Protein AF-A0A2T9YD23-F1 (afdb_monomer_lite)

Secondary structure (DSSP, 8-state):
-EEEEEEEEEETTEEEEEEEEEEEPP--SSS--HHHHHHHHHHHHHHHHHHHHHHHHHHHHHTSGGGGS-S-----PPP---PPPP----------------------

Structure (mmCIF, N/CA/C/O backbone):
data_AF-A0A2T9YD23-F1
#
_entry.id   AF-A0A2T9YD23-F1
#
loop_
_atom_site.group_PDB
_atom_site.id
_atom_site.type_symbol
_atom_site.label_atom_id
_atom_site.label_alt_id
_atom_site.label_comp_id
_atom_site.label_asym_id
_atom_site.label_entity_id
_atom_site.label_seq_id
_atom_site.pdbx_PDB_ins_code
_atom_site.Cartn_x
_atom_site.Cartn_y
_atom_site.Cartn_z
_atom_site.occupancy
_atom_site.B_iso_or_equiv
_atom_site.auth_seq_id
_atom_site.auth_comp_id
_atom_site.auth_asym_id
_atom_site.auth_atom_id
_atom_site.pdbx_PDB_model_num
ATOM 1 N N . MET A 1 1 ? 7.673 -3.404 -19.115 1.00 64.62 1 MET A N 1
ATOM 2 C CA . MET A 1 1 ? 7.040 -4.494 -18.340 1.00 64.62 1 MET A CA 1
ATOM 3 C C . MET A 1 1 ? 6.372 -3.843 -17.147 1.00 64.62 1 MET A C 1
ATOM 5 O O . MET A 1 1 ? 7.022 -3.013 -16.523 1.00 64.62 1 MET A O 1
ATOM 9 N N . ILE A 1 2 ? 5.100 -4.146 -16.896 1.00 73.44 2 ILE A N 1
ATOM 10 C CA . ILE A 1 2 ? 4.360 -3.630 -15.737 1.00 73.44 2 ILE A CA 1
ATOM 11 C C . ILE A 1 2 ? 4.331 -4.746 -14.699 1.00 73.44 2 ILE A C 1
ATOM 13 O O . ILE A 1 2 ? 4.035 -5.891 -15.046 1.00 73.44 2 ILE A O 1
ATOM 17 N N . SER A 1 3 ? 4.672 -4.414 -13.459 1.00 81.25 3 SER A N 1
ATOM 18 C CA . SER A 1 3 ? 4.517 -5.318 -12.320 1.00 81.25 3 SER A CA 1
ATOM 19 C C . SER A 1 3 ? 3.361 -4.829 -11.464 1.00 81.25 3 SER A C 1
ATOM 21 O O . SER A 1 3 ? 3.252 -3.631 -11.217 1.00 81.25 3 SER A O 1
ATOM 23 N N . GLU A 1 4 ? 2.521 -5.738 -10.987 1.00 88.00 4 GLU A N 1
ATOM 24 C CA . GLU A 1 4 ? 1.346 -5.391 -10.190 1.00 88.00 4 GLU A CA 1
ATOM 25 C C . GLU A 1 4 ? 1.354 -6.145 -8.867 1.00 88.00 4 GLU A C 1
ATOM 27 O O . GLU A 1 4 ? 1.713 -7.322 -8.799 1.00 88.00 4 GLU A O 1
ATOM 32 N N . ILE A 1 5 ? 0.947 -5.452 -7.811 1.00 88.88 5 ILE A N 1
ATOM 33 C CA . ILE A 1 5 ? 0.734 -6.016 -6.483 1.00 88.88 5 ILE A CA 1
ATOM 34 C C . ILE A 1 5 ? -0.711 -5.734 -6.117 1.00 88.88 5 ILE A C 1
ATOM 36 O O . ILE A 1 5 ? -1.132 -4.582 -6.090 1.00 88.88 5 ILE A O 1
ATOM 40 N N . ARG A 1 6 ? -1.478 -6.776 -5.813 1.00 92.75 6 ARG A N 1
ATOM 41 C CA . ARG A 1 6 ? -2.837 -6.625 -5.297 1.00 92.75 6 ARG A CA 1
ATOM 42 C C . ARG A 1 6 ? -2.829 -6.838 -3.792 1.00 92.75 6 ARG A C 1
ATOM 44 O O . ARG A 1 6 ? -2.350 -7.869 -3.325 1.00 92.75 6 ARG A O 1
ATOM 51 N N . ALA A 1 7 ? -3.365 -5.877 -3.054 1.00 92.81 7 ALA A N 1
ATOM 52 C CA . ALA A 1 7 ? -3.567 -5.989 -1.620 1.00 92.81 7 ALA A CA 1
ATOM 53 C C . ALA A 1 7 ? -5.067 -6.028 -1.326 1.00 92.81 7 ALA A C 1
ATOM 55 O O . ALA A 1 7 ? -5.804 -5.107 -1.678 1.00 92.81 7 ALA A O 1
ATOM 56 N N . THR A 1 8 ? -5.498 -7.106 -0.675 1.00 93.31 8 THR A N 1
ATOM 57 C CA . THR A 1 8 ? -6.884 -7.333 -0.262 1.00 93.31 8 THR A CA 1
ATOM 58 C C . THR A 1 8 ? -6.941 -7.564 1.240 1.00 93.31 8 THR A C 1
ATOM 60 O O . THR A 1 8 ? -6.224 -8.423 1.757 1.00 93.31 8 THR A O 1
ATOM 63 N N . LEU A 1 9 ? -7.812 -6.841 1.939 1.00 90.88 9 LEU A N 1
ATOM 64 C CA . LEU A 1 9 ? -8.111 -7.068 3.350 1.00 90.88 9 LEU A CA 1
ATOM 65 C C . LEU A 1 9 ? -9.542 -7.583 3.476 1.00 90.88 9 LEU A C 1
ATOM 67 O O . LEU A 1 9 ? -10.488 -6.954 2.998 1.00 90.88 9 LEU A O 1
ATOM 71 N N . HIS A 1 10 ? -9.683 -8.720 4.148 1.00 91.81 10 HIS A N 1
ATOM 72 C CA . HIS A 1 10 ? -10.966 -9.348 4.424 1.00 91.81 10 HIS A CA 1
ATOM 73 C C . HIS A 1 10 ? -11.296 -9.222 5.909 1.00 91.81 10 HIS A C 1
ATOM 75 O O . HIS A 1 10 ? -10.441 -9.454 6.766 1.00 91.81 10 HIS A O 1
ATOM 81 N N . HIS A 1 11 ? -12.548 -8.895 6.207 1.00 86.69 11 HIS A N 1
ATOM 82 C CA . HIS A 1 11 ? -13.129 -9.044 7.532 1.00 86.69 11 HIS A CA 1
ATOM 83 C C . HIS A 1 11 ? -14.330 -9.981 7.420 1.00 86.69 11 HIS A C 1
ATOM 85 O O . HIS A 1 11 ? -15.343 -9.628 6.814 1.00 86.69 11 HIS A O 1
ATOM 91 N N . GLN A 1 12 ? -14.197 -11.176 8.004 1.00 88.94 12 GLN A N 1
ATOM 92 C CA . GLN A 1 12 ? -15.129 -12.286 7.778 1.00 88.94 12 GLN A CA 1
ATOM 93 C C . GLN A 1 12 ? -15.240 -12.560 6.265 1.00 88.94 12 GLN A C 1
ATOM 95 O O . GLN A 1 12 ? -14.215 -12.686 5.596 1.00 88.94 12 GLN A O 1
ATOM 100 N N . ASP A 1 13 ? -16.457 -12.581 5.724 1.00 92.06 13 ASP A N 1
ATOM 101 C CA . ASP A 1 13 ? -16.727 -12.804 4.301 1.00 92.06 13 ASP A CA 1
ATOM 102 C C . ASP A 1 13 ? -16.748 -11.506 3.467 1.00 92.06 13 ASP A C 1
ATOM 104 O O . ASP A 1 1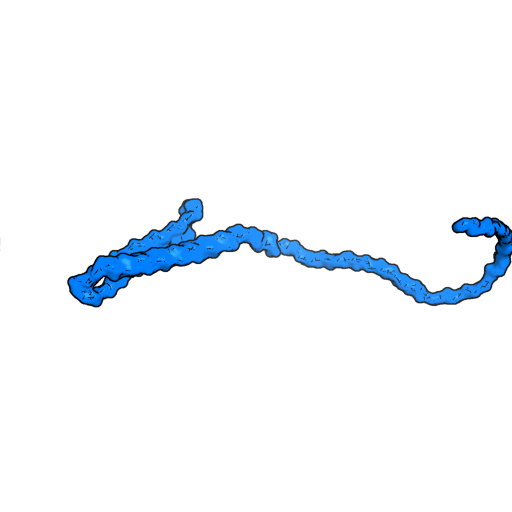3 ? -16.992 -11.545 2.262 1.00 92.06 13 ASP A O 1
ATOM 108 N N . ASN A 1 14 ? -16.477 -10.346 4.081 1.00 90.38 14 ASN A N 1
ATOM 109 C CA . ASN A 1 14 ? -16.516 -9.047 3.408 1.00 90.38 14 ASN A CA 1
ATOM 110 C C . ASN A 1 14 ? -15.112 -8.534 3.071 1.00 90.38 14 ASN A C 1
ATOM 112 O O . ASN A 1 14 ? -14.206 -8.542 3.908 1.00 90.38 14 ASN A O 1
ATOM 116 N N . ILE A 1 15 ? -14.948 -8.016 1.855 1.00 92.50 15 ILE A N 1
ATOM 117 C CA . ILE A 1 15 ? -13.746 -7.287 1.443 1.00 92.50 15 ILE A CA 1
ATOM 118 C C . ILE A 1 15 ? -13.864 -5.853 1.959 1.00 92.50 15 ILE A C 1
ATOM 120 O O . ILE A 1 15 ? -14.777 -5.126 1.572 1.00 92.50 15 ILE A O 1
ATOM 124 N N . ILE A 1 16 ? -12.939 -5.446 2.827 1.00 91.50 16 ILE A N 1
ATOM 125 C CA . ILE A 1 16 ? -12.889 -4.089 3.399 1.00 91.50 16 ILE A CA 1
ATOM 126 C C . ILE A 1 16 ? -11.780 -3.226 2.784 1.00 91.50 16 ILE A C 1
ATOM 128 O O . ILE A 1 16 ? -11.767 -2.012 2.966 1.00 91.50 16 ILE A O 1
ATOM 132 N N . PHE A 1 17 ? -10.869 -3.842 2.027 1.00 93.19 17 PHE A N 1
ATOM 133 C CA . PHE A 1 17 ? -9.846 -3.173 1.228 1.00 93.19 17 PHE A CA 1
ATOM 134 C C . PHE A 1 17 ? -9.531 -4.036 0.012 1.00 93.19 17 PHE A C 1
ATOM 136 O O . PHE A 1 17 ? -9.300 -5.233 0.164 1.00 93.19 17 PHE A O 1
ATOM 143 N N . ASP A 1 18 ? -9.496 -3.445 -1.175 1.00 94.94 18 ASP A N 1
ATOM 144 C CA . ASP A 1 18 ? -9.005 -4.089 -2.393 1.00 94.94 18 ASP A CA 1
ATOM 145 C C . ASP A 1 18 ? -8.392 -3.017 -3.281 1.00 94.94 18 ASP A C 1
ATOM 147 O O . ASP A 1 18 ? -9.083 -2.104 -3.741 1.00 94.94 18 ASP A O 1
ATOM 151 N N . LYS A 1 19 ? -7.075 -3.086 -3.464 1.00 94.50 19 LYS A N 1
ATOM 152 C CA . LYS A 1 19 ? -6.344 -2.113 -4.268 1.00 94.50 19 LYS A CA 1
ATOM 153 C C . LYS A 1 19 ? -5.209 -2.782 -5.029 1.00 94.50 19 LYS A C 1
ATOM 155 O O . LYS A 1 19 ? -4.507 -3.649 -4.505 1.00 94.50 19 LYS A O 1
ATOM 160 N N . VAL A 1 20 ? -5.029 -2.351 -6.273 1.00 93.81 20 VAL A N 1
ATOM 161 C CA . VAL A 1 20 ? -3.911 -2.746 -7.132 1.00 93.81 20 VAL A CA 1
ATOM 162 C C . VAL A 1 20 ? -2.882 -1.622 -7.149 1.00 93.81 20 VAL A C 1
ATOM 164 O O . VAL A 1 20 ? -3.216 -0.458 -7.367 1.00 93.81 20 VAL A O 1
ATOM 167 N N . PHE A 1 21 ? -1.630 -1.991 -6.912 1.00 90.25 21 PHE A N 1
ATOM 168 C CA . PHE A 1 21 ? -0.458 -1.133 -6.940 1.00 90.25 21 PHE A CA 1
ATOM 169 C C . PHE A 1 21 ? 0.371 -1.532 -8.150 1.00 90.25 21 PHE A C 1
ATOM 171 O O . PHE A 1 21 ? 1.009 -2.589 -8.165 1.00 90.25 21 PHE A O 1
ATOM 178 N N . SER A 1 22 ? 0.322 -0.698 -9.181 1.00 88.12 22 SER A N 1
ATOM 179 C CA . SER A 1 22 ? 1.060 -0.923 -10.416 1.00 88.12 22 SER A CA 1
ATOM 180 C C . SER A 1 22 ? 2.395 -0.194 -10.357 1.00 88.12 22 SER A C 1
ATOM 182 O O . SER A 1 22 ? 2.493 0.959 -9.940 1.00 88.12 22 SER A O 1
ATOM 184 N N . SER A 1 23 ? 3.433 -0.891 -10.785 1.00 84.44 23 SER A N 1
ATOM 185 C CA . SER A 1 23 ? 4.785 -0.384 -10.893 1.00 84.44 23 SER A CA 1
ATOM 186 C C . SER A 1 23 ? 5.182 -0.359 -12.358 1.00 84.44 23 SER A C 1
ATOM 188 O O . SER A 1 23 ? 5.257 -1.403 -13.016 1.00 84.44 23 SER A O 1
ATOM 190 N N . GLU A 1 24 ? 5.429 0.842 -12.870 1.00 79.81 24 GLU A N 1
ATOM 191 C CA . GLU A 1 24 ? 5.915 1.036 -14.226 1.00 79.81 24 GLU A CA 1
ATOM 192 C C . GLU A 1 24 ? 7.405 1.363 -14.181 1.00 79.81 24 GLU A C 1
ATOM 194 O O . GLU A 1 24 ? 7.832 2.374 -13.621 1.00 79.81 24 GLU A O 1
ATOM 199 N N . THR A 1 25 ? 8.229 0.493 -14.762 1.00 69.94 25 THR A N 1
ATOM 200 C CA . THR A 1 25 ? 9.626 0.847 -15.009 1.00 69.94 25 THR A CA 1
ATOM 201 C C . THR A 1 25 ? 9.700 1.747 -16.234 1.00 69.94 25 THR A C 1
ATOM 203 O O . THR A 1 25 ? 9.287 1.295 -17.311 1.00 69.94 25 THR A O 1
ATOM 206 N N . PRO A 1 26 ? 10.254 2.965 -16.119 1.00 61.16 26 PRO A N 1
ATOM 207 C CA . PRO A 1 26 ? 10.378 3.859 -17.257 1.00 61.16 26 PRO A CA 1
ATOM 208 C C . PRO A 1 26 ? 11.219 3.189 -18.349 1.00 61.16 26 PRO A C 1
ATOM 210 O O . PRO A 1 26 ? 12.281 2.630 -18.075 1.00 61.16 26 PRO A O 1
ATOM 213 N N . ALA A 1 27 ? 10.753 3.259 -19.598 1.00 60.56 27 ALA A N 1
ATOM 214 C CA . ALA A 1 27 ? 11.411 2.692 -20.780 1.00 60.56 27 ALA A CA 1
ATOM 215 C C . ALA A 1 27 ? 12.668 3.484 -21.207 1.00 60.56 27 ALA A C 1
ATOM 217 O O . ALA A 1 27 ? 12.956 3.644 -22.394 1.00 60.56 27 ALA A O 1
ATOM 218 N N . VAL A 1 28 ? 13.400 4.045 -20.245 1.00 55.69 28 VAL A N 1
ATOM 219 C CA . VAL A 1 28 ? 14.580 4.863 -20.502 1.00 55.69 28 VAL A CA 1
ATOM 220 C C . VAL A 1 28 ? 15.773 3.920 -20.596 1.00 55.69 28 VAL A C 1
ATOM 222 O O . VAL A 1 28 ?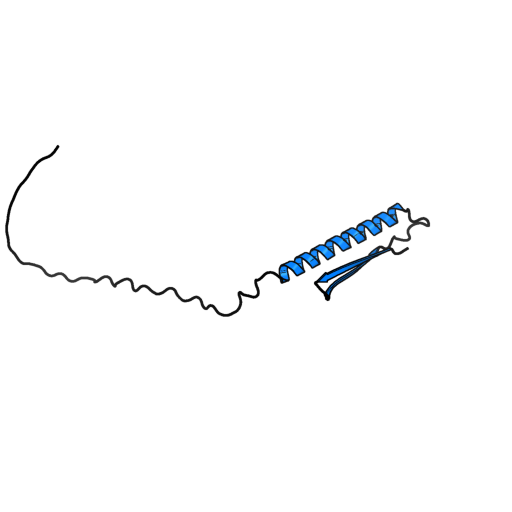 16.306 3.467 -19.589 1.00 55.69 28 VAL A O 1
ATOM 225 N N . SER A 1 29 ? 16.176 3.658 -21.840 1.00 50.69 29 SER A N 1
ATOM 226 C CA . SER A 1 29 ? 17.255 2.769 -22.285 1.00 50.69 29 SER A CA 1
ATOM 227 C C . SER A 1 29 ? 16.803 1.346 -22.612 1.00 50.69 29 SER A C 1
ATOM 229 O O . SER A 1 29 ? 16.095 0.693 -21.853 1.00 50.69 29 SER A O 1
ATOM 231 N N . GLN A 1 30 ? 17.260 0.853 -23.765 1.00 56.28 30 GLN A N 1
ATOM 232 C CA . GLN A 1 30 ? 16.956 -0.447 -24.383 1.00 56.28 30 GLN A CA 1
ATOM 233 C C . GLN A 1 30 ? 17.396 -1.679 -23.556 1.00 56.28 30 GLN A C 1
ATOM 235 O O . GLN A 1 30 ? 17.447 -2.790 -24.072 1.00 56.28 30 GLN A O 1
ATOM 240 N N . ASN A 1 31 ? 17.710 -1.497 -22.276 1.00 54.53 31 ASN A N 1
ATOM 241 C CA . ASN A 1 31 ? 17.946 -2.539 -21.290 1.00 54.53 31 ASN A CA 1
ATOM 242 C C . ASN A 1 31 ? 17.498 -2.008 -19.924 1.00 54.53 31 ASN A C 1
ATOM 244 O O . ASN A 1 31 ? 18.303 -1.371 -19.235 1.00 54.53 31 ASN A O 1
ATOM 248 N N . PRO A 1 32 ? 16.238 -2.223 -19.510 1.00 58.59 32 PRO A N 1
ATOM 249 C CA . PRO A 1 32 ? 15.872 -1.940 -18.138 1.00 58.59 32 PRO A CA 1
ATOM 250 C C . PRO A 1 32 ? 16.719 -2.855 -17.252 1.00 58.59 32 PRO A C 1
ATOM 252 O O . PRO A 1 32 ? 16.657 -4.083 -17.337 1.00 58.59 32 PRO A O 1
ATOM 255 N N . THR A 1 33 ? 17.593 -2.258 -16.445 1.00 70.75 33 THR A N 1
ATOM 256 C CA . THR A 1 33 ? 18.420 -3.039 -15.535 1.00 70.75 33 THR A CA 1
ATOM 257 C C . THR A 1 33 ? 17.492 -3.757 -14.565 1.00 70.75 33 THR A C 1
ATOM 259 O O . THR A 1 33 ? 16.521 -3.191 -14.063 1.00 70.75 33 THR A O 1
ATOM 262 N N . VAL A 1 34 ? 17.791 -5.021 -14.279 1.00 75.81 34 VAL A N 1
ATOM 263 C CA . VAL A 1 34 ? 17.075 -5.839 -13.287 1.00 75.81 34 VAL A CA 1
ATOM 264 C C . VAL A 1 34 ? 16.883 -5.069 -11.963 1.00 75.81 34 VAL A C 1
ATOM 266 O O . VAL A 1 34 ? 15.840 -5.158 -11.321 1.00 75.81 34 VAL A O 1
ATOM 269 N N . GLN A 1 35 ? 17.844 -4.210 -11.616 1.00 78.88 35 GLN A N 1
ATOM 270 C CA . GLN A 1 35 ? 17.786 -3.280 -10.490 1.00 78.88 35 GLN A CA 1
ATOM 271 C C . GLN A 1 35 ? 16.648 -2.245 -10.571 1.00 78.88 35 GLN A C 1
ATOM 273 O O . GLN A 1 35 ? 16.003 -1.995 -9.556 1.00 78.88 35 GLN A O 1
ATOM 278 N N . ALA A 1 36 ? 16.376 -1.648 -11.737 1.00 77.38 36 ALA A N 1
ATOM 279 C CA . ALA A 1 36 ? 15.281 -0.690 -11.909 1.00 77.38 36 ALA A CA 1
ATOM 280 C C . ALA A 1 36 ? 13.911 -1.363 -11.728 1.00 77.38 36 ALA A C 1
ATOM 282 O O . ALA A 1 36 ? 13.033 -0.805 -11.073 1.00 77.38 36 ALA A O 1
ATOM 283 N N . HIS A 1 37 ? 13.759 -2.596 -12.224 1.00 79.06 37 HIS A N 1
ATOM 284 C CA . HIS A 1 37 ? 12.565 -3.414 -11.992 1.00 79.06 37 HIS A CA 1
ATOM 285 C C . HIS A 1 37 ? 12.355 -3.733 -10.512 1.00 79.06 37 HIS A C 1
ATOM 287 O O . HIS A 1 37 ? 11.269 -3.497 -9.982 1.00 79.06 37 HIS A O 1
ATOM 293 N N . PHE A 1 38 ? 13.390 -4.220 -9.824 1.00 82.62 38 PHE A N 1
ATOM 294 C CA . PHE A 1 38 ? 13.290 -4.507 -8.393 1.00 82.62 38 PHE A CA 1
ATOM 295 C C . PHE A 1 38 ? 13.075 -3.247 -7.551 1.00 82.62 38 PHE A C 1
ATOM 297 O O . PHE A 1 38 ? 12.334 -3.297 -6.572 1.00 82.62 38 PHE A O 1
ATOM 304 N N . GLY A 1 39 ? 13.671 -2.117 -7.937 1.00 85.50 39 GLY A N 1
ATOM 305 C CA . GLY A 1 39 ? 13.448 -0.831 -7.281 1.00 85.50 39 GLY A CA 1
ATOM 306 C C . GLY A 1 39 ? 11.993 -0.384 -7.393 1.00 85.50 39 GLY A C 1
ATOM 307 O O . GLY A 1 39 ? 11.359 -0.096 -6.381 1.00 85.50 39 GLY A O 1
ATOM 308 N N . ALA A 1 40 ? 11.441 -0.405 -8.606 1.00 85.06 40 ALA A N 1
ATOM 309 C CA . ALA A 1 40 ? 10.061 -0.012 -8.851 1.00 85.06 40 ALA A CA 1
ATOM 310 C C . ALA A 1 40 ? 9.064 -0.953 -8.139 1.00 85.06 40 ALA A C 1
ATOM 312 O O . ALA A 1 40 ? 8.076 -0.484 -7.566 1.00 85.06 40 ALA A O 1
ATOM 313 N N . LEU A 1 41 ? 9.332 -2.265 -8.114 1.00 85.94 41 LEU A N 1
ATOM 314 C CA . LEU A 1 41 ? 8.524 -3.236 -7.368 1.00 85.94 41 LEU A CA 1
ATOM 315 C C . 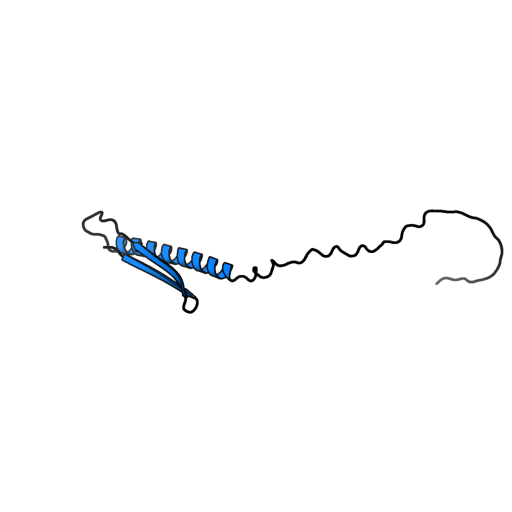LEU A 1 41 ? 8.617 -3.009 -5.852 1.00 85.94 41 LEU A C 1
ATOM 317 O O . LEU A 1 41 ? 7.610 -3.079 -5.154 1.00 85.94 41 LEU A O 1
ATOM 321 N N . SER A 1 42 ? 9.814 -2.714 -5.335 1.00 89.81 42 SER A N 1
ATOM 322 C CA . SER A 1 42 ? 10.023 -2.418 -3.913 1.00 89.81 42 SER A CA 1
ATOM 323 C C . SER A 1 42 ? 9.240 -1.183 -3.468 1.00 89.81 42 SER A C 1
ATOM 325 O O . SER A 1 42 ? 8.664 -1.196 -2.382 1.00 89.81 42 SER A O 1
ATOM 327 N N . THR A 1 43 ? 9.172 -0.144 -4.304 1.00 89.31 43 THR A N 1
ATOM 328 C CA . THR A 1 43 ? 8.333 1.033 -4.043 1.00 89.31 43 THR A CA 1
ATOM 329 C C . THR A 1 43 ? 6.858 0.652 -3.982 1.00 89.31 43 THR A C 1
ATOM 331 O O . THR A 1 43 ? 6.218 0.903 -2.966 1.00 89.31 43 THR A O 1
ATOM 334 N N . ALA A 1 44 ? 6.345 -0.057 -4.991 1.00 89.31 44 ALA A N 1
ATOM 335 C CA . ALA A 1 44 ? 4.943 -0.472 -5.008 1.00 89.31 44 ALA A CA 1
ATOM 336 C C . ALA A 1 44 ? 4.575 -1.390 -3.821 1.00 89.31 44 ALA A C 1
ATOM 338 O O . ALA A 1 44 ? 3.469 -1.298 -3.293 1.00 89.31 44 ALA A O 1
ATOM 339 N N . LEU A 1 45 ? 5.508 -2.222 -3.336 1.00 91.31 45 LEU A N 1
ATOM 340 C CA . LEU A 1 45 ? 5.327 -3.010 -2.107 1.00 91.31 45 LEU A CA 1
ATOM 341 C C . LEU A 1 45 ? 5.216 -2.130 -0.858 1.00 91.31 45 LEU A C 1
ATOM 343 O O . LEU A 1 45 ? 4.374 -2.391 0.001 1.00 91.31 45 LEU A O 1
ATOM 347 N N . LYS A 1 46 ? 6.058 -1.098 -0.738 1.00 94.31 46 LYS A N 1
ATOM 348 C CA . LYS A 1 46 ? 6.007 -0.159 0.393 1.00 94.31 46 LYS A CA 1
ATOM 349 C C . LYS A 1 46 ? 4.713 0.649 0.392 1.00 94.31 46 LYS A C 1
ATOM 351 O O . LYS A 1 46 ? 4.130 0.847 1.458 1.00 94.31 46 LYS A O 1
ATOM 356 N N . ASP A 1 47 ? 4.250 1.061 -0.782 1.00 92.69 47 ASP A N 1
ATOM 357 C CA . ASP A 1 47 ? 2.982 1.775 -0.937 1.00 92.69 47 ASP A CA 1
ATOM 358 C C . ASP A 1 47 ? 1.810 0.871 -0.541 1.00 92.69 47 ASP A C 1
ATOM 360 O O . ASP A 1 47 ? 0.993 1.248 0.302 1.00 92.69 47 ASP A O 1
ATOM 364 N N . ALA A 1 48 ? 1.800 -0.371 -1.041 1.00 92.56 48 ALA A N 1
ATOM 365 C CA . ALA A 1 48 ? 0.806 -1.375 -0.675 1.00 92.56 48 ALA A CA 1
ATOM 366 C C . ALA A 1 48 ? 0.761 -1.623 0.835 1.00 92.56 48 ALA A C 1
ATOM 368 O O . ALA A 1 48 ? -0.317 -1.632 1.436 1.00 92.56 48 ALA A O 1
ATOM 369 N N . GLN A 1 49 ? 1.925 -1.779 1.468 1.00 93.94 49 GLN A N 1
ATOM 370 C CA . GLN A 1 49 ? 2.029 -1.964 2.912 1.00 93.94 49 GLN A CA 1
ATOM 371 C C . GLN A 1 49 ? 1.495 -0.748 3.679 1.00 93.94 49 GLN A C 1
ATOM 373 O O . GLN A 1 49 ? 0.734 -0.905 4.635 1.00 93.94 49 GLN A O 1
ATOM 378 N N . THR A 1 50 ? 1.885 0.458 3.266 1.00 95.44 50 THR A N 1
ATOM 379 C CA . THR A 1 50 ? 1.497 1.706 3.932 1.00 95.44 50 THR A CA 1
ATOM 380 C C . THR A 1 50 ? -0.011 1.907 3.870 1.00 95.44 50 THR A C 1
ATOM 382 O O . THR A 1 50 ? -0.648 2.108 4.903 1.00 95.44 50 THR A O 1
ATOM 385 N N . GLU A 1 51 ? -0.607 1.784 2.686 1.00 93.94 51 GLU A N 1
ATOM 386 C CA . GLU A 1 51 ? -2.049 1.958 2.516 1.00 93.94 51 GLU A CA 1
ATOM 387 C C . GLU A 1 51 ? -2.865 0.868 3.212 1.00 93.94 51 GLU A C 1
ATOM 389 O O . GLU A 1 51 ? -3.878 1.173 3.845 1.00 93.94 51 GLU A O 1
ATOM 394 N N . THR A 1 52 ? -2.402 -0.385 3.171 1.00 92.62 52 THR A N 1
ATOM 395 C CA . THR A 1 52 ? -3.059 -1.482 3.898 1.00 92.62 52 THR A CA 1
ATOM 396 C C . THR A 1 52 ? -3.030 -1.228 5.407 1.00 92.62 52 THR A C 1
ATOM 398 O O . THR A 1 52 ? -4.047 -1.400 6.076 1.00 92.62 52 THR A O 1
ATOM 401 N N . ASN A 1 53 ? -1.905 -0.751 5.952 1.00 94.12 53 ASN A N 1
ATOM 402 C CA . ASN A 1 53 ? -1.793 -0.397 7.371 1.00 94.12 53 ASN A CA 1
ATOM 403 C C . ASN A 1 53 ? -2.704 0.775 7.757 1.00 94.12 53 ASN A C 1
ATOM 405 O O . ASN A 1 53 ? -3.323 0.741 8.823 1.00 94.12 53 ASN A O 1
ATOM 409 N N . ILE A 1 54 ? -2.815 1.797 6.903 1.00 94.75 54 ILE A N 1
ATOM 410 C CA . ILE A 1 54 ? -3.746 2.914 7.112 1.00 94.75 54 ILE A CA 1
ATOM 411 C C . ILE A 1 54 ? -5.186 2.394 7.132 1.00 94.75 54 ILE A C 1
ATOM 413 O O . ILE A 1 54 ? -5.938 2.703 8.057 1.00 94.75 54 ILE A O 1
ATOM 417 N N . CYS A 1 55 ? 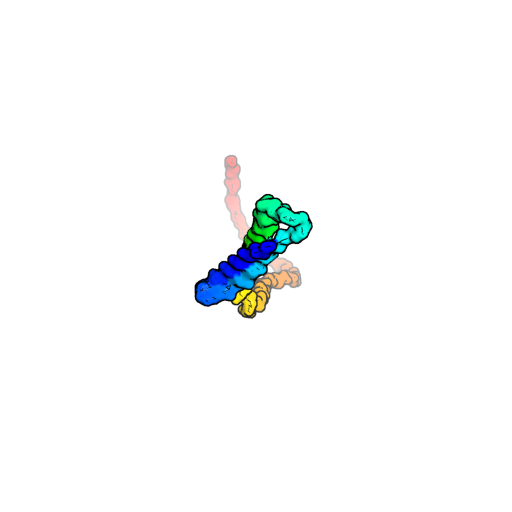-5.561 1.568 6.152 1.00 91.81 55 CYS A N 1
ATOM 418 C CA . CYS A 1 55 ? -6.890 0.970 6.092 1.00 91.81 55 CYS A CA 1
ATOM 419 C C . CYS A 1 55 ? -7.194 0.147 7.350 1.00 91.81 55 CYS A C 1
ATOM 421 O O . CYS A 1 55 ? -8.232 0.352 7.978 1.00 91.81 55 CYS A O 1
ATOM 423 N N . LEU A 1 56 ? -6.262 -0.711 7.772 1.00 91.31 56 LEU A N 1
ATOM 424 C CA . LEU A 1 56 ? -6.408 -1.527 8.975 1.00 91.31 56 LEU A CA 1
ATOM 425 C C . LEU A 1 56 ? -6.553 -0.664 10.237 1.00 91.31 56 LEU A C 1
ATOM 427 O O . LEU A 1 56 ? -7.410 -0.937 11.074 1.00 91.31 56 LEU A O 1
ATOM 431 N N . THR A 1 57 ? -5.765 0.404 10.360 1.00 93.12 57 THR A N 1
ATOM 432 C CA . THR A 1 57 ? -5.834 1.333 11.500 1.00 93.12 57 THR A CA 1
ATOM 433 C C . THR A 1 57 ? -7.187 2.041 11.562 1.00 93.12 57 THR A C 1
ATOM 435 O O . THR A 1 57 ? -7.793 2.134 12.632 1.00 93.12 57 THR A O 1
ATOM 438 N N . ASN A 1 58 ? -7.695 2.500 10.416 1.00 90.81 58 ASN A N 1
ATOM 439 C CA . ASN A 1 58 ? -9.012 3.127 10.316 1.00 90.81 58 ASN A CA 1
ATOM 440 C C . ASN A 1 58 ? -10.129 2.132 10.638 1.00 90.81 58 ASN A C 1
ATOM 442 O O . ASN A 1 58 ? -11.059 2.464 11.373 1.00 90.81 58 ASN A O 1
ATOM 446 N N . PHE A 1 59 ? -10.013 0.900 10.141 1.00 90.12 59 PHE A N 1
ATOM 447 C CA . PHE A 1 59 ? -10.959 -0.168 10.429 1.00 90.12 59 PHE A CA 1
ATOM 448 C C . PHE A 1 59 ? -11.004 -0.480 11.928 1.00 90.12 59 PHE A C 1
ATOM 450 O O . PHE A 1 59 ? -12.072 -0.411 12.528 1.00 90.12 59 PHE A O 1
ATOM 457 N N . ILE A 1 60 ? -9.858 -0.712 12.573 1.00 89.81 60 ILE A N 1
ATOM 458 C CA . ILE A 1 60 ? -9.792 -0.953 14.024 1.00 89.81 60 ILE A CA 1
ATOM 459 C C . ILE A 1 60 ? -10.362 0.238 14.806 1.00 89.81 60 ILE A C 1
ATOM 461 O O . ILE A 1 60 ? -11.112 0.050 15.760 1.00 89.81 60 ILE A O 1
ATOM 465 N N . SER A 1 61 ? -10.063 1.465 14.376 1.00 89.25 61 SER A N 1
ATOM 466 C CA . SER A 1 61 ? -10.596 2.678 15.008 1.00 89.25 61 SER A CA 1
ATOM 467 C C . SER A 1 61 ? -12.120 2.776 14.878 1.00 89.25 61 SER A C 1
ATOM 469 O O . SER A 1 61 ? -12.782 3.217 15.817 1.00 89.25 61 SER A O 1
ATOM 471 N N . SER A 1 62 ? -12.692 2.304 13.763 1.00 85.81 62 SER A N 1
ATOM 472 C CA . SER A 1 62 ? -14.147 2.218 13.564 1.00 85.81 62 SER A CA 1
ATOM 473 C C . SER A 1 62 ? -14.825 1.167 14.452 1.00 85.81 62 SER A C 1
ATOM 475 O O . SER A 1 62 ? -16.006 1.300 14.760 1.00 85.81 62 SER A O 1
ATOM 477 N N . LEU A 1 63 ? -14.075 0.154 14.903 1.00 82.38 63 LEU A N 1
ATOM 478 C CA . LEU A 1 63 ? -14.549 -0.868 15.840 1.00 82.38 63 LEU A CA 1
ATOM 479 C C . LEU A 1 63 ? -14.499 -0.410 17.307 1.00 82.38 63 LEU A C 1
ATOM 481 O O . LEU A 1 63 ? -14.990 -1.121 18.184 1.00 82.38 63 LEU A O 1
ATOM 485 N N . SER A 1 64 ? -13.897 0.749 17.598 1.00 74.25 64 SER A N 1
ATOM 486 C CA . SER A 1 64 ? -13.794 1.263 18.964 1.00 74.25 64 SER A CA 1
ATOM 487 C C . SER A 1 64 ? -15.195 1.530 19.548 1.00 74.25 64 SER A C 1
ATOM 489 O O . SER A 1 64 ? -16.051 2.083 18.852 1.00 74.25 64 SER A O 1
ATOM 491 N N . PRO A 1 65 ? -15.465 1.191 20.824 1.00 56.09 65 PRO A N 1
ATOM 492 C CA . PRO A 1 65 ? -16.807 1.194 21.424 1.00 56.09 65 PRO A CA 1
ATOM 493 C C . PRO A 1 65 ? -17.417 2.591 21.681 1.00 56.09 65 PRO A C 1
ATOM 495 O O . PRO A 1 65 ? -18.300 2.743 22.522 1.00 56.09 65 PRO A O 1
ATOM 498 N N . GLN A 1 66 ? -17.002 3.631 20.953 1.00 53.06 66 GLN A N 1
ATOM 499 C CA . GLN A 1 66 ? -17.520 4.995 21.123 1.00 53.06 66 GLN A CA 1
ATOM 500 C C . GLN A 1 66 ? -18.902 5.240 20.493 1.00 53.06 66 GLN A C 1
ATOM 502 O O . GLN A 1 66 ? -19.460 6.322 20.650 1.00 53.06 66 GLN A O 1
ATOM 507 N N . ASN A 1 67 ? -19.521 4.224 19.886 1.00 48.00 67 ASN A N 1
ATOM 508 C CA . ASN A 1 67 ? -20.937 4.258 19.496 1.00 48.00 67 ASN A CA 1
ATOM 509 C C . ASN A 1 67 ? -21.894 3.790 20.619 1.00 48.00 67 ASN A C 1
ATOM 511 O O . ASN A 1 67 ? -22.991 3.314 20.349 1.00 48.00 67 ASN A O 1
ATOM 515 N N . LEU A 1 68 ? -21.480 3.919 21.888 1.00 51.09 68 LEU A N 1
ATOM 516 C CA . LEU A 1 68 ? -22.337 3.756 23.076 1.00 51.09 68 LEU A CA 1
ATOM 517 C C . LEU A 1 68 ? -22.538 5.063 23.867 1.00 51.09 68 LEU A C 1
ATOM 519 O O . LEU A 1 68 ? -23.339 5.089 24.796 1.00 51.09 68 LEU A O 1
ATOM 523 N N . SER A 1 69 ? -21.861 6.159 23.502 1.00 46.50 69 SER A N 1
ATOM 524 C CA . SER A 1 69 ? -21.882 7.409 24.285 1.00 46.50 69 SER A CA 1
ATOM 525 C C . SER A 1 69 ? -22.873 8.471 23.794 1.00 46.50 69 SER A C 1
ATOM 527 O O . SER A 1 69 ? -22.897 9.566 24.345 1.00 46.50 69 SER A O 1
ATOM 529 N N . ASN A 1 70 ? -23.709 8.176 22.792 1.00 49.62 70 ASN A N 1
ATOM 530 C CA . ASN A 1 70 ? -24.688 9.126 22.249 1.00 49.62 70 ASN A CA 1
ATOM 531 C C . ASN A 1 70 ? -26.128 8.610 22.362 1.00 49.62 70 ASN A C 1
ATOM 533 O O . ASN A 1 70 ? -26.804 8.379 21.362 1.00 49.62 70 ASN A O 1
ATOM 537 N N . SER A 1 71 ? -26.624 8.460 23.590 1.00 48.53 71 SER A N 1
ATOM 538 C CA . SER A 1 71 ? -28.062 8.560 23.878 1.00 48.53 71 SER A CA 1
ATOM 539 C C . SER A 1 71 ? -28.298 8.945 25.341 1.00 48.53 71 SER A C 1
ATOM 541 O O . SER A 1 71 ? -28.236 8.108 26.231 1.00 48.53 71 SER A O 1
ATOM 543 N N . ASN A 1 72 ? -28.580 10.236 25.548 1.00 53.97 72 ASN A N 1
ATOM 544 C CA . ASN A 1 72 ? -29.287 10.832 26.687 1.00 53.97 72 ASN A CA 1
ATOM 545 C C . ASN A 1 72 ? -28.844 10.434 28.104 1.00 53.97 72 ASN A C 1
ATOM 547 O O . ASN A 1 72 ? -29.546 9.711 28.805 1.00 53.97 72 ASN A O 1
ATOM 551 N N . ILE A 1 73 ? -27.783 11.071 28.595 1.00 54.69 73 ILE A N 1
ATOM 552 C CA . ILE A 1 73 ? -27.719 11.432 30.014 1.00 54.69 73 ILE A CA 1
ATOM 553 C C . ILE A 1 73 ? -27.563 12.948 30.054 1.00 54.69 73 ILE A C 1
ATOM 555 O O . ILE A 1 73 ? -26.475 13.495 29.882 1.00 54.69 73 ILE A O 1
ATOM 559 N N . LEU A 1 74 ? -28.702 13.628 30.200 1.00 60.22 74 LEU A N 1
ATOM 560 C CA . LEU A 1 74 ? -28.745 14.986 30.730 1.00 60.22 74 LEU A CA 1
ATOM 561 C C . LEU A 1 74 ? -27.905 14.965 32.019 1.00 60.22 74 LEU A C 1
ATOM 563 O O . LEU A 1 74 ? -28.132 14.057 32.822 1.00 60.22 74 LEU A O 1
ATOM 567 N N . PRO A 1 75 ? -26.934 15.867 32.242 1.00 51.72 75 PRO A N 1
ATOM 568 C CA . PRO A 1 75 ? -26.257 15.898 33.527 1.00 51.72 75 PRO A CA 1
ATOM 569 C C . PRO A 1 75 ? -27.324 16.154 34.591 1.00 51.72 75 PRO A C 1
ATOM 571 O O . PRO A 1 75 ? -27.944 17.218 34.609 1.00 51.72 75 PRO A O 1
ATOM 574 N N . GLU A 1 76 ? -27.582 15.149 35.428 1.00 57.28 76 GLU A N 1
ATOM 575 C CA . GLU A 1 76 ? -28.370 15.318 36.637 1.00 57.28 76 GLU A CA 1
ATOM 576 C C . GLU A 1 76 ? -27.642 16.387 37.449 1.00 57.28 76 GLU A C 1
ATOM 578 O O . GLU A 1 76 ? -26.504 16.215 37.891 1.00 57.28 76 GLU A O 1
ATOM 583 N N . GLN A 1 77 ? -28.263 17.561 37.500 1.00 54.47 77 GLN A N 1
ATOM 584 C CA . GLN A 1 77 ? -27.842 18.682 38.313 1.00 54.47 77 GLN A CA 1
ATOM 585 C C . GLN A 1 77 ? -27.567 18.140 39.723 1.00 54.47 77 GLN A C 1
ATOM 587 O O . GLN A 1 77 ? -28.437 17.451 40.262 1.00 54.47 77 GLN A O 1
ATOM 592 N N . PRO A 1 78 ? -26.387 18.393 40.323 1.00 65.12 78 PRO A N 1
ATOM 593 C CA . PRO A 1 78 ? -26.115 17.888 41.658 1.00 65.12 78 PRO A CA 1
ATOM 594 C C . PRO A 1 78 ? -27.230 18.370 42.593 1.00 65.12 78 PRO A C 1
ATOM 596 O O . PRO A 1 78 ? -27.665 19.523 42.452 1.00 65.12 78 PRO A O 1
ATOM 599 N N . PRO A 1 79 ? -27.721 17.517 43.511 1.00 53.41 79 PRO A N 1
ATOM 600 C CA . PRO A 1 79 ? -28.724 17.933 44.472 1.00 53.41 79 PRO A CA 1
ATOM 601 C C . PRO A 1 79 ? -28.189 19.179 45.170 1.00 53.41 79 PRO A C 1
ATOM 603 O O . PRO A 1 79 ? -27.114 19.156 45.769 1.00 53.41 79 PRO A O 1
ATOM 606 N N . GLN A 1 80 ? -28.910 20.293 45.028 1.00 59.88 80 GLN A N 1
ATOM 607 C CA . GLN A 1 80 ? -28.684 21.458 45.862 1.00 59.88 80 GLN A CA 1
ATOM 608 C C . GLN A 1 80 ? -28.964 21.008 47.293 1.00 59.88 80 GLN A C 1
ATOM 610 O O . GLN A 1 80 ? -30.113 21.011 47.735 1.00 59.88 80 GLN A O 1
ATOM 615 N N . GLU A 1 81 ? -27.925 20.584 48.011 1.00 56.97 81 GLU A N 1
ATOM 616 C CA . GLU A 1 81 ? -27.966 20.588 49.462 1.00 56.97 81 GLU A CA 1
ATOM 617 C C . GLU A 1 81 ? -28.305 22.022 49.856 1.00 56.97 81 GLU A C 1
ATOM 619 O O . GLU A 1 81 ? -27.524 22.958 49.660 1.00 56.97 81 GLU A O 1
ATOM 624 N N . GLN A 1 82 ? -29.532 22.202 50.341 1.00 57.34 82 GLN A N 1
ATOM 625 C CA . GLN A 1 82 ? -29.937 23.394 51.055 1.00 57.34 82 GLN A CA 1
ATOM 626 C C . GLN A 1 82 ? -29.021 23.507 52.271 1.00 57.34 82 GLN A C 1
ATOM 628 O O . GLN A 1 82 ? -29.290 22.938 53.328 1.00 57.34 82 GLN A O 1
ATOM 633 N N . ALA A 1 83 ? -27.917 24.234 52.113 1.00 55.16 83 ALA A N 1
ATOM 634 C CA . ALA A 1 83 ? -27.153 24.706 53.246 1.00 55.16 83 ALA A CA 1
ATOM 635 C C . ALA A 1 83 ? -28.110 25.555 54.108 1.00 55.16 83 ALA A C 1
ATOM 637 O O . ALA A 1 83 ? -28.763 26.462 53.575 1.00 55.16 83 ALA A O 1
ATOM 638 N N . PRO A 1 84 ? -28.263 25.238 55.405 1.00 54.75 84 PRO A N 1
ATOM 639 C CA . PRO A 1 84 ? -29.215 25.910 56.273 1.00 54.75 84 PRO A CA 1
ATOM 640 C C . PRO A 1 84 ? -28.926 27.411 56.295 1.00 54.75 84 PRO A C 1
ATOM 642 O O . PRO A 1 84 ? -27.783 27.838 56.462 1.00 54.75 84 PRO A O 1
ATOM 645 N N . GLN A 1 85 ? -29.980 28.205 56.100 1.00 56.94 85 GLN A N 1
ATOM 646 C CA . GLN A 1 85 ? -29.919 29.658 56.197 1.00 56.94 85 GLN A CA 1
ATOM 647 C C . GLN A 1 85 ? -29.241 30.053 57.519 1.00 56.94 85 GLN A C 1
ATOM 649 O O . GLN A 1 85 ? -29.637 29.546 58.573 1.00 56.94 85 GLN A O 1
ATOM 654 N N . PRO A 1 86 ? -28.251 30.962 57.512 1.00 49.12 86 PRO A N 1
ATOM 655 C CA . PRO A 1 86 ? -27.783 31.552 58.751 1.00 49.12 86 PRO A CA 1
ATOM 656 C C . PRO A 1 86 ? -28.949 32.333 59.359 1.00 49.12 86 PRO A C 1
ATOM 658 O O . PRO A 1 86 ? -29.453 33.289 58.767 1.00 49.12 86 PRO A O 1
ATOM 661 N N . ALA A 1 87 ? -29.395 31.910 60.542 1.00 57.34 87 ALA A N 1
ATOM 662 C CA . ALA A 1 87 ? -30.323 32.682 61.349 1.00 57.34 87 ALA A CA 1
ATOM 663 C C . ALA A 1 87 ? -29.625 33.988 61.749 1.00 57.34 87 ALA A C 1
ATOM 665 O O . ALA A 1 87 ? -28.838 34.039 62.695 1.00 57.34 87 ALA A O 1
ATOM 666 N N . HIS A 1 88 ? -29.885 35.049 60.989 1.00 50.16 88 HIS A N 1
ATOM 667 C CA . HIS A 1 88 ? -29.522 36.392 61.392 1.00 50.16 88 HIS A CA 1
ATOM 668 C C . HIS A 1 88 ? -30.413 36.826 62.559 1.00 50.16 88 HIS A C 1
ATOM 670 O O . HIS A 1 88 ? -31.617 37.003 62.416 1.00 50.16 88 HIS A O 1
ATOM 676 N N . SER A 1 89 ? -29.736 37.021 63.688 1.00 54.66 89 SER A N 1
ATOM 677 C CA . SER A 1 89 ? -29.894 38.133 64.626 1.00 54.66 89 SER A CA 1
ATOM 678 C C . SER A 1 89 ? -31.268 38.360 65.267 1.00 54.66 89 SER A C 1
ATOM 680 O O . SER A 1 89 ? -32.134 38.988 64.673 1.00 54.66 89 SER A O 1
ATOM 682 N N . ALA A 1 90 ? -31.373 38.071 66.567 1.00 51.91 90 ALA A N 1
ATOM 683 C CA . ALA A 1 90 ? -32.005 38.999 67.509 1.00 51.91 90 ALA A CA 1
ATOM 684 C C . ALA A 1 90 ? -31.581 38.704 68.955 1.00 51.91 90 ALA A C 1
ATOM 686 O O . ALA A 1 90 ? -31.822 37.631 69.500 1.00 51.91 90 ALA A O 1
ATOM 687 N N . SER A 1 91 ? -30.949 39.707 69.557 1.00 50.84 91 SER A N 1
ATOM 688 C CA . SER A 1 91 ? -30.742 39.884 70.989 1.00 50.84 91 SER A CA 1
ATOM 689 C C . SER A 1 91 ? -32.020 39.678 71.803 1.00 50.84 91 SER A C 1
ATOM 691 O O . SER A 1 91 ? -33.046 40.237 71.434 1.00 50.84 91 SER A O 1
ATOM 693 N N . THR A 1 92 ? -31.904 39.075 72.991 1.00 58.88 92 THR A N 1
ATOM 694 C CA . THR A 1 92 ? -32.538 39.613 74.211 1.00 58.88 92 THR A CA 1
ATOM 695 C C . THR A 1 92 ? -31.803 39.162 75.484 1.00 58.88 92 THR A C 1
ATOM 697 O O . THR A 1 92 ? -31.176 38.101 75.471 1.00 58.88 92 THR A O 1
ATOM 700 N N . PRO A 1 93 ? -31.852 39.972 76.560 1.00 56.12 93 PRO A N 1
ATOM 701 C CA . PRO A 1 93 ? -31.017 39.848 77.751 1.00 56.12 93 PRO A CA 1
ATOM 702 C C . PRO A 1 93 ? -31.721 39.161 78.940 1.00 56.12 93 PRO A C 1
ATOM 704 O O . PRO A 1 93 ? -32.923 38.930 78.924 1.00 56.12 93 PRO A O 1
ATOM 707 N N . ASP A 1 94 ? -30.927 38.960 79.996 1.00 46.69 94 ASP A N 1
ATOM 708 C CA . ASP A 1 94 ? -31.297 38.939 81.422 1.00 46.69 94 ASP A CA 1
ATOM 709 C C . ASP A 1 94 ? -32.196 37.814 81.978 1.00 46.69 94 ASP A C 1
ATOM 711 O O . ASP A 1 94 ? -33.411 37.797 81.804 1.00 46.69 94 ASP A O 1
ATOM 715 N N . SER A 1 95 ? -31.594 36.943 82.798 1.00 51.41 95 SER A N 1
ATOM 716 C CA . SER A 1 95 ? -32.042 36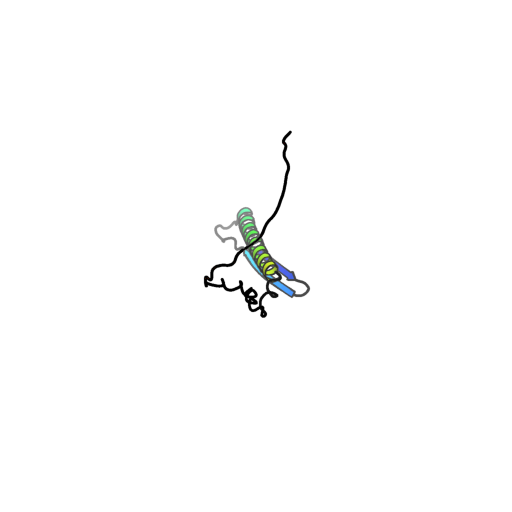.603 84.170 1.00 51.41 95 SER A CA 1
ATOM 717 C C . SER A 1 95 ? -31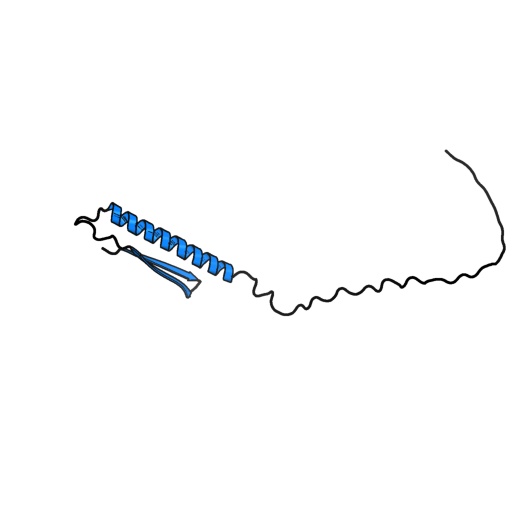.272 35.364 84.655 1.00 51.41 95 SER A C 1
ATOM 719 O O . SER A 1 95 ? -31.395 34.287 84.089 1.00 51.41 95 SER A O 1
ATOM 721 N N . ARG A 1 96 ? -30.304 35.486 85.570 1.00 52.84 96 ARG A N 1
ATOM 722 C CA . ARG A 1 96 ? -30.443 35.622 87.035 1.00 52.84 96 ARG A CA 1
ATOM 723 C C . ARG A 1 96 ? -30.486 34.260 87.754 1.00 52.84 96 ARG A C 1
ATOM 725 O O . ARG A 1 96 ? -31.458 33.532 87.636 1.00 52.84 96 ARG A O 1
ATOM 732 N N . LEU A 1 97 ? -29.474 34.060 88.621 1.00 52.34 97 LEU A N 1
ATOM 733 C CA . LEU A 1 97 ? -29.328 33.034 89.677 1.00 52.34 97 LEU A CA 1
ATOM 734 C C . LEU A 1 97 ? -29.167 31.583 89.150 1.00 52.34 97 LEU A C 1
ATOM 736 O O . LEU A 1 97 ? -29.894 31.147 88.283 1.00 52.34 97 LEU A O 1
ATOM 740 N N . THR A 1 98 ? -28.233 30.740 89.602 1.00 55.25 98 THR A N 1
ATOM 741 C CA . THR A 1 98 ? -27.734 30.518 90.966 1.00 55.25 98 THR A CA 1
ATOM 742 C C . THR A 1 98 ? -26.538 29.549 90.946 1.00 55.25 98 THR A C 1
ATOM 744 O O . THR A 1 98 ? -26.556 28.595 90.183 1.00 55.25 98 THR A O 1
ATOM 747 N N . LYS A 1 99 ? -25.567 29.778 91.853 1.00 48.75 99 LYS A N 1
ATOM 748 C CA . LYS A 1 99 ? -24.941 28.817 92.804 1.00 48.75 99 LYS A CA 1
ATOM 749 C C . LYS A 1 99 ? -24.753 27.365 92.298 1.00 48.75 99 LYS A C 1
ATOM 751 O O . LYS A 1 99 ? -25.731 26.689 92.036 1.00 48.75 99 LYS A O 1
ATOM 756 N N . LYS A 1 100 ? -23.576 26.733 92.378 1.00 54.44 100 LYS A N 1
ATOM 757 C CA . LYS A 1 100 ? -22.767 26.512 93.595 1.00 54.44 100 LYS A CA 1
ATOM 758 C C . LYS A 1 100 ? -21.624 25.531 93.246 1.00 54.44 100 LYS A C 1
ATOM 760 O O . LYS A 1 100 ? -21.909 24.582 92.538 1.00 54.44 100 LYS A O 1
ATOM 765 N N . GLN A 1 101 ? -20.455 25.705 93.888 1.00 50.81 101 GLN A N 1
ATOM 766 C CA . GLN A 1 101 ? -19.550 24.656 94.430 1.00 50.81 101 GLN A CA 1
ATOM 767 C C . GLN A 1 101 ? -18.965 23.588 93.464 1.00 50.81 101 GLN A C 1
ATOM 769 O O . GLN A 1 101 ? -19.671 23.048 92.639 1.00 50.81 101 GLN A O 1
ATOM 774 N N . LYS A 1 102 ? -17.727 23.090 93.572 1.00 49.81 102 LYS A N 1
ATOM 775 C CA . LYS A 1 102 ? -16.600 23.213 94.518 1.00 49.81 102 LYS A CA 1
ATOM 776 C C . LYS A 1 102 ? -15.498 22.264 93.995 1.00 49.81 102 LYS A C 1
ATOM 778 O O . LYS A 1 102 ? -15.880 21.189 93.561 1.00 49.81 102 LYS A O 1
ATOM 783 N N . SER A 1 103 ? -14.225 22.680 94.108 1.00 49.72 103 SER A N 1
ATOM 784 C CA . SER A 1 103 ? -12.956 21.913 94.292 1.00 49.72 103 SER A CA 1
ATOM 785 C C . SER A 1 103 ? -12.682 20.688 93.384 1.00 49.72 103 SER A C 1
ATOM 787 O O . SER A 1 103 ? -13.571 19.899 93.117 1.00 49.72 103 SER A O 1
ATOM 789 N N . SER A 1 104 ? -11.488 20.417 92.852 1.00 54.84 104 SER A N 1
ATOM 790 C CA . SER A 1 104 ? -10.097 20.522 93.342 1.00 54.84 104 SER A CA 1
ATOM 791 C C . SER A 1 104 ? -9.170 20.475 92.093 1.00 54.84 104 SER A C 1
ATOM 793 O O . SER A 1 104 ? -9.579 19.903 91.088 1.00 54.84 104 SER A O 1
ATOM 795 N N . GLU A 1 105 ? -8.030 21.175 91.973 1.00 49.31 105 GLU A N 1
ATOM 796 C CA . GLU A 1 105 ? -6.695 20.818 92.523 1.00 49.31 105 GLU A CA 1
ATOM 797 C C . GLU A 1 105 ? -6.299 19.342 92.215 1.00 49.31 105 GLU A C 1
ATOM 799 O O . GLU A 1 105 ? -7.096 18.461 92.508 1.00 49.31 105 GLU A O 1
ATOM 804 N N . ILE A 1 106 ? -5.155 18.924 91.638 1.00 50.97 106 ILE A N 1
ATOM 805 C CA . ILE A 1 106 ? -3.784 19.446 91.432 1.00 50.97 106 ILE A CA 1
ATOM 806 C C . ILE A 1 106 ? -3.104 18.649 90.288 1.00 50.97 106 ILE A C 1
ATOM 808 O O . ILE A 1 106 ? -3.504 17.531 89.966 1.00 50.97 106 ILE A O 1
ATOM 812 N N . SER A 1 107 ? -2.051 19.253 89.734 1.00 49.25 107 SER A N 1
ATOM 813 C CA . SER A 1 107 ? -0.969 18.729 88.893 1.00 49.25 107 SER A CA 1
ATOM 814 C C . SER A 1 107 ? -0.402 17.338 89.217 1.00 49.25 107 SER A C 1
ATOM 816 O O . SER A 1 107 ? -0.316 16.900 90.364 1.00 49.25 107 SER A O 1
ATOM 818 N N . SER A 1 108 ? 0.199 16.733 88.199 1.00 40.03 108 SER A N 1
ATOM 819 C CA . SER A 1 108 ? 1.557 16.177 88.280 1.00 40.03 108 SER A CA 1
ATOM 820 C C . SER A 1 108 ? 2.281 16.489 86.979 1.00 40.03 108 SER A C 1
ATOM 822 O O . SER A 1 108 ? 1.591 16.498 85.935 1.00 40.03 108 SER A O 1
#

Organism: NCBI:txid133385

Sequence (108 aa):
MISEIRATLHHQDNIIFDKVFSSETPAVSQNPTVQAHFGALSTALKDAQTETNICLTNFISSLSPQNLSNSNILPEQPPQEQAPQPAHSASTPDSRLTKKQKSSEISS

Foldseek 3Di:
DKDKDWDWDDDVPDTQDTDIQIFDQPPPDPDRPPVSVVVSVVVSVVVSVVVVVVSVVVVVVVVPPPVVVPDDDDPPDPPPPPPDDPPDDDDDDDDDDDDDDDDDDDDD

pLDDT: mean 71.49, std 18.06, range [40.03, 95.44]

Radius of gyration: 42.05 Å; chains: 1; bounding box: 51×53×119 Å